Protein AF-A0A660A7U6-F1 (afdb_monomer_lite)

Structure (mmCIF, N/CA/C/O backbone):
data_AF-A0A660A7U6-F1
#
_entry.id   AF-A0A660A7U6-F1
#
loop_
_atom_site.group_PDB
_atom_site.id
_atom_site.type_symbol
_atom_site.label_atom_id
_atom_site.label_alt_id
_atom_site.label_comp_id
_atom_site.label_asym_id
_atom_site.label_entity_id
_atom_site.label_seq_id
_atom_site.pdbx_PDB_ins_code
_atom_site.Cartn_x
_atom_site.Cartn_y
_atom_site.Cartn_z
_atom_site.occupancy
_atom_site.B_iso_or_equiv
_atom_site.auth_seq_id
_atom_site.auth_comp_id
_atom_site.auth_asym_id
_atom_site.auth_atom_id
_atom_site.pdbx_PDB_model_num
ATOM 1 N N . GLY A 1 1 ? -20.716 7.125 19.330 1.00 70.19 1 GLY A N 1
ATOM 2 C CA . GLY A 1 1 ? -19.625 6.600 18.493 1.00 70.19 1 GLY A CA 1
ATOM 3 C C . GLY A 1 1 ? -18.616 7.704 18.306 1.00 70.19 1 GLY A C 1
ATOM 4 O O . GLY A 1 1 ? -19.037 8.854 18.280 1.00 70.19 1 GLY A O 1
ATOM 5 N N . ILE A 1 2 ? -17.330 7.367 18.251 1.00 87.56 2 ILE A N 1
ATOM 6 C CA . ILE A 1 2 ? -16.253 8.317 17.944 1.00 87.56 2 ILE A CA 1
ATOM 7 C C . ILE A 1 2 ? -16.438 8.864 16.517 1.00 87.56 2 ILE A C 1
ATOM 9 O O . ILE A 1 2 ? -16.884 8.118 15.642 1.00 87.56 2 ILE A O 1
ATOM 13 N N . SER A 1 3 ? -16.178 10.154 16.289 1.00 92.69 3 SER A N 1
ATOM 14 C CA . SER A 1 3 ? -16.187 10.718 14.931 1.00 92.69 3 SER A CA 1
ATOM 15 C C . SER A 1 3 ? -14.913 10.324 14.171 1.00 92.69 3 SER A C 1
ATOM 17 O O . SER A 1 3 ? -13.933 9.882 14.776 1.00 92.69 3 SER A O 1
ATOM 19 N N . ARG A 1 4 ? -14.903 10.471 12.838 1.00 92.50 4 ARG A N 1
ATOM 20 C CA . ARG A 1 4 ? -13.688 10.201 12.047 1.00 92.50 4 ARG A CA 1
ATOM 21 C C . ARG A 1 4 ? -12.584 11.191 12.401 1.00 92.50 4 ARG A C 1
ATOM 23 O O . ARG A 1 4 ? -11.422 10.813 12.482 1.00 92.50 4 ARG A O 1
ATOM 30 N N . GLU A 1 5 ? -12.964 12.441 12.627 1.00 92.94 5 GLU A N 1
ATOM 31 C CA . GLU A 1 5 ? -12.088 13.534 13.021 1.00 92.94 5 GLU A CA 1
ATOM 32 C C . GLU A 1 5 ? -11.420 13.240 14.371 1.00 92.94 5 GLU A C 1
ATOM 34 O O . GLU A 1 5 ? -10.203 13.360 14.490 1.00 92.94 5 GLU A O 1
ATOM 39 N N . ASP A 1 6 ? -12.194 12.766 15.353 1.00 91.62 6 ASP A N 1
ATOM 40 C CA . ASP A 1 6 ? -11.669 12.411 16.676 1.00 91.62 6 ASP A CA 1
ATOM 41 C C . ASP A 1 6 ? -10.722 11.200 16.618 1.00 91.62 6 ASP A C 1
ATOM 43 O O . ASP A 1 6 ? -9.721 11.169 17.332 1.00 91.62 6 ASP A O 1
ATOM 47 N N . LEU A 1 7 ? -11.010 10.208 15.763 1.00 92.56 7 LEU A N 1
ATOM 48 C CA . LEU A 1 7 ? -10.157 9.026 15.585 1.00 92.56 7 LEU A CA 1
ATOM 49 C C . LEU A 1 7 ? -8.836 9.385 14.888 1.00 92.56 7 LEU A C 1
ATOM 51 O O . LEU A 1 7 ? -7.768 8.944 15.310 1.00 92.56 7 LEU A O 1
ATOM 55 N N . CYS A 1 8 ? -8.902 10.186 13.823 1.00 91.75 8 CYS A N 1
ATOM 56 C CA . CYS A 1 8 ? -7.741 10.578 13.025 1.00 91.75 8 CYS A CA 1
ATOM 57 C C . CYS A 1 8 ? -6.829 11.597 13.726 1.00 91.75 8 CYS A C 1
ATOM 59 O O . CYS A 1 8 ? -5.647 11.679 13.388 1.00 91.75 8 CYS A O 1
ATOM 61 N N . GLY A 1 9 ? -7.344 12.360 14.695 1.00 90.69 9 GLY A N 1
ATOM 62 C CA . GLY A 1 9 ? -6.558 13.297 15.494 1.00 90.69 9 GLY A CA 1
ATOM 63 C C . GLY A 1 9 ? -5.854 14.356 14.641 1.00 90.69 9 GLY A C 1
ATOM 64 O O . GLY A 1 9 ? -6.494 15.173 13.986 1.00 90.69 9 GLY A O 1
ATOM 65 N N . ASP A 1 10 ? -4.519 14.359 14.652 1.00 88.00 10 ASP A N 1
ATOM 66 C CA . ASP A 1 10 ? -3.696 15.297 13.876 1.00 88.00 10 ASP A CA 1
ATOM 67 C C . ASP A 1 10 ? -3.487 14.883 12.406 1.00 88.00 10 ASP A C 1
ATOM 69 O O . ASP A 1 10 ? -2.809 15.591 11.650 1.00 88.00 10 ASP A O 1
ATOM 73 N N . GLU A 1 11 ? -4.077 13.758 11.990 1.00 88.88 11 GLU A N 1
ATOM 74 C CA . GLU A 1 11 ? -3.959 13.152 10.664 1.00 88.88 11 GLU A CA 1
ATOM 75 C C . GLU A 1 11 ? -2.514 12.800 10.260 1.00 88.88 11 GLU A C 1
ATOM 77 O O . GLU A 1 11 ? -2.212 12.725 9.066 1.00 88.88 11 GLU A O 1
ATOM 82 N N . ALA A 1 12 ? -1.596 12.618 11.219 1.00 85.81 12 ALA A N 1
ATOM 83 C CA . ALA A 1 12 ? -0.215 12.235 10.921 1.00 85.81 12 ALA A CA 1
ATOM 84 C C . ALA A 1 12 ? -0.097 10.764 10.489 1.00 85.81 12 ALA A C 1
ATOM 86 O O . ALA A 1 12 ? 0.672 10.455 9.580 1.00 85.81 12 ALA A O 1
ATOM 87 N N . GLU A 1 13 ? -0.861 9.865 11.116 1.00 86.38 13 GLU A N 1
ATOM 88 C CA . GLU A 1 13 ? -0.847 8.424 10.805 1.00 86.38 13 GLU A CA 1
ATOM 89 C C . GLU A 1 13 ? -1.975 7.991 9.860 1.00 86.38 13 GLU A C 1
ATOM 91 O O . GLU A 1 13 ? -1.805 7.077 9.051 1.00 86.38 13 GLU A O 1
ATOM 96 N N . LEU A 1 14 ? -3.137 8.640 9.953 1.00 90.50 14 LEU A N 1
ATOM 97 C CA . LEU A 1 14 ? -4.314 8.313 9.158 1.00 90.50 14 LEU A CA 1
ATOM 98 C C . LEU A 1 14 ? -5.145 9.572 8.911 1.00 90.50 14 LEU A C 1
ATOM 100 O O . LEU A 1 14 ? -5.658 10.163 9.857 1.00 90.50 14 LEU A O 1
ATOM 104 N N . SER A 1 15 ? -5.316 9.965 7.648 1.00 91.06 15 SER A N 1
ATOM 105 C CA . SER A 1 15 ? -6.209 11.076 7.299 1.00 91.06 15 SER A CA 1
ATOM 106 C C . SER A 1 15 ? -7.678 10.667 7.349 1.00 91.06 15 SER A C 1
ATOM 108 O O . SER A 1 15 ? -8.025 9.499 7.143 1.00 91.06 15 SER A O 1
ATOM 110 N N . VAL A 1 16 ? -8.568 11.651 7.507 1.00 92.25 16 VAL A N 1
ATOM 111 C CA . VAL A 1 16 ? -10.026 11.416 7.479 1.00 92.25 16 VAL A CA 1
ATOM 112 C C . VAL A 1 16 ? -10.465 10.799 6.142 1.00 92.25 16 VAL A C 1
ATOM 114 O O . VAL A 1 16 ? -11.361 9.955 6.092 1.00 92.25 16 VAL A O 1
ATOM 117 N N . ARG A 1 17 ? -9.800 11.172 5.039 1.00 90.81 17 ARG A N 1
ATOM 118 C CA . ARG A 1 17 ? -10.067 10.627 3.695 1.00 90.81 17 ARG A CA 1
ATOM 119 C C . ARG A 1 17 ? -9.596 9.187 3.541 1.00 90.81 17 ARG A C 1
ATOM 121 O O . ARG A 1 17 ? -10.277 8.402 2.885 1.00 90.81 17 ARG A O 1
ATOM 128 N N . GLN A 1 18 ? -8.445 8.843 4.115 1.00 90.94 18 GLN A N 1
ATOM 129 C CA . GLN A 1 18 ? -7.955 7.466 4.131 1.00 90.94 18 GLN A CA 1
ATOM 130 C C . GLN A 1 18 ? -8.905 6.587 4.946 1.00 90.94 18 GLN A C 1
ATOM 132 O O . GLN A 1 18 ? -9.336 5.552 4.448 1.00 90.94 18 GLN A O 1
ATOM 137 N N . LEU A 1 19 ? -9.312 7.037 6.140 1.00 93.44 19 LEU A N 1
ATOM 138 C CA . LEU A 1 19 ? -10.279 6.316 6.969 1.00 93.44 19 LEU A CA 1
ATOM 139 C C . LEU A 1 19 ? -11.610 6.099 6.235 1.00 93.44 19 LEU A C 1
ATOM 141 O O . LEU A 1 19 ? -12.104 4.978 6.188 1.00 93.44 19 LEU A O 1
ATOM 145 N N . ALA A 1 20 ? -12.149 7.131 5.579 1.00 93.06 20 ALA A N 1
ATOM 146 C CA . ALA A 1 20 ? -13.381 7.005 4.802 1.00 93.06 20 ALA A CA 1
ATOM 147 C C . ALA A 1 20 ? -13.273 5.963 3.672 1.00 93.06 20 ALA A C 1
ATOM 149 O O . ALA A 1 20 ? -14.212 5.204 3.445 1.00 93.06 20 ALA A O 1
ATOM 150 N N . ARG A 1 21 ? -12.135 5.898 2.967 1.00 92.50 21 ARG A N 1
ATOM 151 C CA . ARG A 1 21 ? -11.903 4.903 1.905 1.00 92.50 21 ARG A CA 1
ATOM 152 C C . ARG A 1 21 ? -11.746 3.488 2.458 1.00 92.50 21 ARG A C 1
ATOM 154 O O . ARG A 1 21 ? -12.249 2.553 1.840 1.00 92.50 21 ARG A O 1
ATOM 161 N N . ILE A 1 22 ? -11.098 3.338 3.613 1.00 92.25 22 ILE A N 1
ATOM 162 C CA . ILE A 1 22 ? -10.979 2.055 4.321 1.00 92.25 22 ILE A CA 1
ATOM 163 C C . ILE A 1 22 ? -12.366 1.548 4.730 1.00 92.25 22 ILE A C 1
ATOM 165 O O . ILE A 1 22 ? -12.713 0.410 4.434 1.00 92.25 22 ILE A O 1
ATOM 169 N N . GLU A 1 23 ? -13.194 2.404 5.333 1.00 91.31 23 GLU A N 1
ATOM 170 C CA . GLU A 1 23 ? -14.563 2.054 5.740 1.00 91.31 23 GLU A CA 1
ATOM 171 C C . GLU A 1 23 ? -15.460 1.657 4.556 1.00 91.31 23 GLU A C 1
ATOM 173 O O . GLU A 1 23 ? -16.347 0.819 4.704 1.00 91.31 23 GLU A O 1
ATOM 178 N N . LEU A 1 24 ? -15.224 2.232 3.371 1.00 93.19 24 LEU A N 1
ATOM 179 C CA . LEU A 1 24 ? -15.938 1.897 2.134 1.00 93.19 24 LEU A CA 1
ATOM 180 C C . LEU A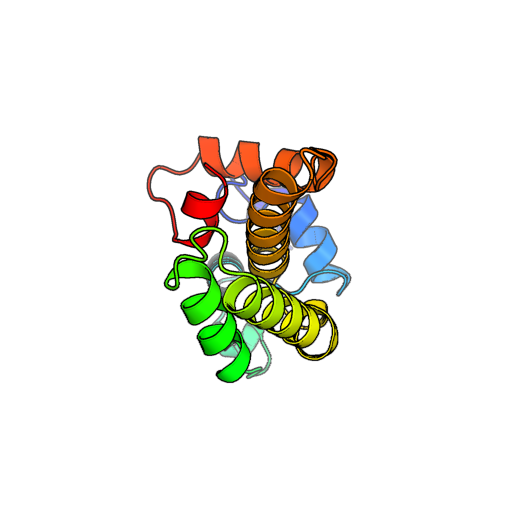 1 24 ? -15.360 0.673 1.399 1.00 93.19 24 LEU A C 1
ATOM 182 O O . LEU A 1 24 ? -15.858 0.327 0.328 1.00 93.19 24 LEU A O 1
ATOM 186 N N . GLY A 1 25 ? -14.299 0.043 1.916 1.00 88.81 25 GLY A N 1
ATOM 187 C CA . GLY A 1 25 ? -13.612 -1.073 1.254 1.00 88.81 25 GLY A CA 1
ATOM 188 C C . GLY A 1 25 ? -12.868 -0.680 -0.029 1.00 88.81 25 GLY A C 1
ATOM 189 O O . GLY A 1 25 ? -12.523 -1.537 -0.834 1.00 88.81 25 GLY A O 1
ATOM 190 N N . GLN A 1 26 ? -12.629 0.616 -0.238 1.00 88.62 26 GLN A N 1
ATOM 191 C CA . GLN A 1 26 ? -11.947 1.160 -1.417 1.00 88.62 26 GLN A CA 1
ATOM 192 C C . GLN A 1 26 ? -10.423 1.219 -1.248 1.00 88.62 26 GLN A C 1
ATOM 194 O O . GLN A 1 26 ? -9.706 1.461 -2.217 1.00 88.62 26 GLN A O 1
ATOM 199 N N . SER A 1 27 ? -9.924 1.052 -0.022 1.00 88.25 27 SER A N 1
ATOM 200 C CA . SER A 1 27 ? -8.498 1.079 0.303 1.00 88.25 27 SER A CA 1
ATOM 201 C C . SER A 1 27 ? -8.173 0.022 1.353 1.00 88.25 27 SER A C 1
ATOM 203 O O . SER A 1 27 ? -8.911 -0.146 2.326 1.00 88.25 27 SER A O 1
ATOM 205 N N . ILE A 1 28 ? -7.059 -0.682 1.153 1.00 90.69 28 ILE A N 1
ATOM 206 C CA . ILE A 1 28 ? -6.532 -1.661 2.103 1.00 90.69 28 ILE A CA 1
ATOM 207 C C . ILE A 1 28 ? -5.568 -0.915 3.042 1.00 90.69 28 ILE A C 1
ATOM 209 O O . ILE A 1 28 ? -4.596 -0.321 2.564 1.00 90.69 28 ILE A O 1
ATOM 213 N N . PRO A 1 29 ? -5.805 -0.905 4.366 1.00 91.19 29 PRO A N 1
ATOM 214 C CA . PRO A 1 29 ? -4.911 -0.238 5.303 1.00 91.19 29 PRO A CA 1
ATOM 215 C C . PRO A 1 29 ? -3.602 -1.014 5.480 1.00 91.19 29 PRO A C 1
ATOM 217 O O . PRO A 1 29 ? -3.587 -2.244 5.543 1.00 91.19 29 PRO A O 1
ATOM 220 N N . SER A 1 30 ? -2.492 -0.292 5.644 1.00 91.06 30 SER A N 1
ATOM 221 C CA . SER A 1 30 ? -1.236 -0.888 6.100 1.00 91.06 30 SER A CA 1
ATOM 222 C C . SER A 1 30 ? -1.352 -1.415 7.535 1.00 91.06 30 SER A C 1
ATOM 224 O O . SER A 1 30 ? -2.172 -0.944 8.325 1.00 91.06 30 SER A O 1
ATOM 226 N N . LEU A 1 31 ? -0.473 -2.350 7.917 1.00 90.69 31 LEU A N 1
ATOM 227 C CA . LEU A 1 31 ? -0.420 -2.869 9.290 1.00 90.69 31 LEU A CA 1
ATOM 228 C C . LEU A 1 31 ? -0.283 -1.744 10.333 1.00 90.69 31 LEU A C 1
ATOM 230 O O . LEU A 1 31 ? -0.920 -1.799 11.380 1.00 90.69 31 LEU A O 1
ATOM 234 N N . ALA A 1 32 ? 0.501 -0.703 10.032 1.00 89.75 32 ALA A N 1
ATOM 235 C CA . ALA A 1 32 ? 0.654 0.459 10.907 1.00 89.75 32 ALA A CA 1
ATOM 236 C C . ALA A 1 32 ? -0.682 1.190 11.128 1.00 89.75 32 ALA A C 1
ATOM 238 O O . ALA A 1 32 ? -1.047 1.465 12.272 1.00 89.75 32 ALA A O 1
ATOM 239 N N . LYS A 1 33 ? -1.452 1.425 10.057 1.00 92.12 33 LYS A N 1
ATOM 240 C CA . LYS A 1 33 ? -2.789 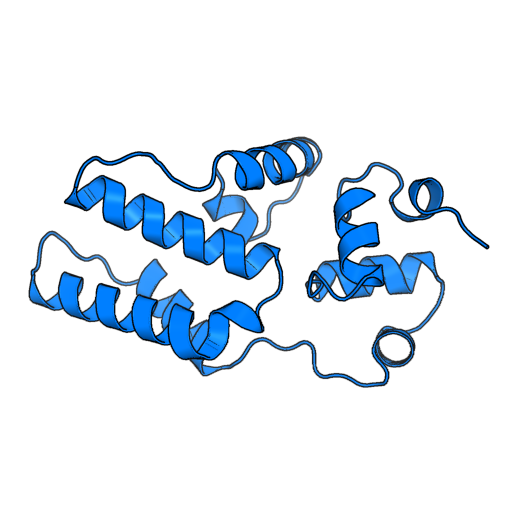2.030 10.143 1.00 92.12 33 LYS A CA 1
ATOM 241 C C . LYS A 1 33 ? -3.784 1.143 10.881 1.00 92.12 33 LYS A C 1
ATOM 243 O O . LYS A 1 33 ? -4.558 1.653 11.681 1.00 92.12 33 LYS A O 1
ATOM 248 N N . VAL A 1 34 ? -3.745 -0.174 10.675 1.00 93.56 34 VAL A N 1
ATOM 249 C CA . VAL A 1 34 ? -4.604 -1.100 11.432 1.00 93.56 34 VAL A CA 1
ATOM 250 C C . VAL A 1 34 ? -4.290 -1.033 12.925 1.00 93.56 34 VAL A C 1
ATOM 252 O O . VAL A 1 34 ? -5.208 -0.934 13.734 1.00 93.56 34 VAL A O 1
ATOM 255 N N . ILE A 1 35 ? -3.008 -1.037 13.305 1.00 92.25 35 ILE A N 1
ATOM 256 C CA . ILE A 1 35 ? -2.589 -0.891 14.707 1.00 92.25 35 ILE A CA 1
ATOM 257 C C . ILE A 1 35 ? -3.070 0.449 15.280 1.00 92.25 35 ILE A C 1
ATOM 259 O O . ILE A 1 35 ? -3.559 0.488 16.409 1.00 92.25 35 ILE A O 1
ATOM 263 N N . PHE A 1 36 ? -2.963 1.533 14.507 1.00 93.31 36 PHE A N 1
ATOM 264 C CA . PHE A 1 36 ? -3.444 2.856 14.903 1.00 93.31 36 PHE A CA 1
ATOM 265 C C . PHE A 1 36 ? -4.959 2.864 15.162 1.00 93.31 36 PHE A C 1
ATOM 267 O O . PHE A 1 36 ? -5.388 3.274 16.240 1.00 93.31 36 PHE A O 1
ATOM 274 N N . ILE A 1 37 ? -5.758 2.340 14.225 1.00 93.94 37 ILE A N 1
ATOM 275 C CA . ILE A 1 37 ? -7.221 2.250 14.354 1.00 93.94 37 ILE A CA 1
ATOM 276 C C . ILE A 1 37 ? -7.604 1.362 15.545 1.00 93.94 37 ILE A C 1
ATOM 278 O O . ILE A 1 37 ? -8.435 1.754 16.360 1.00 93.94 37 ILE A O 1
ATOM 282 N N . ALA A 1 38 ? -6.973 0.193 15.693 1.00 93.38 38 ALA A N 1
ATOM 283 C CA . ALA A 1 38 ? -7.248 -0.730 16.794 1.00 93.38 38 ALA A CA 1
ATOM 284 C C . ALA A 1 38 ? -6.980 -0.079 18.158 1.00 93.38 38 ALA A C 1
ATOM 286 O O . ALA A 1 38 ? -7.796 -0.189 19.071 1.00 93.38 38 ALA A O 1
ATOM 287 N N . LYS A 1 39 ? -5.873 0.665 18.274 1.00 93.00 39 LYS A N 1
ATOM 288 C CA . LYS A 1 39 ? -5.531 1.424 19.480 1.00 93.00 39 LYS A CA 1
ATOM 289 C C . LYS A 1 39 ? -6.552 2.524 19.774 1.00 93.00 39 LYS A C 1
ATOM 291 O O . LYS A 1 39 ? -6.933 2.676 20.929 1.00 93.00 39 LYS A O 1
ATOM 296 N N . ALA A 1 40 ? -6.993 3.269 18.759 1.00 92.12 40 ALA A N 1
ATOM 297 C CA . ALA A 1 40 ? -7.984 4.335 18.920 1.00 92.12 40 ALA A CA 1
ATOM 298 C C . ALA A 1 40 ? -9.372 3.803 19.322 1.00 92.12 40 ALA A C 1
ATOM 300 O O . ALA A 1 40 ? -10.113 4.482 20.026 1.00 92.12 40 ALA A O 1
ATOM 301 N N . LEU A 1 41 ? -9.710 2.584 18.898 1.00 92.31 41 LEU A N 1
ATOM 302 C CA . LEU A 1 41 ? -10.957 1.900 19.243 1.00 92.31 41 LEU A CA 1
ATOM 303 C C . LEU A 1 41 ? -10.859 1.037 20.514 1.00 92.31 41 LEU A C 1
ATOM 305 O O . LEU A 1 41 ? -11.848 0.410 20.883 1.00 92.31 41 LEU A O 1
ATOM 309 N N . GLU A 1 42 ? -9.692 0.982 21.163 1.00 93.00 42 GLU A N 1
ATOM 310 C CA . GLU A 1 42 ? -9.417 0.139 22.338 1.00 93.00 42 GLU A CA 1
ATOM 311 C C . GLU A 1 42 ? -9.702 -1.362 22.112 1.00 93.00 42 GLU A C 1
ATOM 313 O O . GLU A 1 42 ? -10.110 -2.091 23.017 1.00 93.00 42 GLU A O 1
ATOM 318 N N . VAL A 1 43 ? -9.451 -1.851 20.894 1.00 93.88 43 VAL A N 1
ATOM 319 C CA . VAL A 1 43 ? -9.615 -3.264 20.515 1.00 93.88 43 VAL A CA 1
ATOM 320 C C . VAL A 1 43 ? -8.288 -3.891 20.099 1.00 93.88 43 VAL A C 1
ATOM 322 O O . VAL A 1 43 ? -7.304 -3.212 19.805 1.00 93.88 43 VAL A O 1
ATOM 325 N N . SER A 1 44 ? -8.239 -5.223 20.054 1.00 92.88 44 SER A N 1
ATOM 326 C CA . SER A 1 44 ? -7.077 -5.922 19.507 1.00 92.88 44 SER A CA 1
ATOM 327 C C . SER A 1 44 ? -7.070 -5.864 17.976 1.00 92.88 44 SER A C 1
ATOM 329 O O . SER A 1 44 ? -8.120 -5.825 17.335 1.00 92.88 44 SER A O 1
ATOM 331 N N . VAL A 1 45 ? -5.877 -5.926 17.376 1.00 91.19 45 VAL A N 1
ATOM 332 C CA . VAL A 1 45 ? -5.726 -6.016 15.912 1.00 91.19 45 VAL A CA 1
ATOM 333 C C . VAL A 1 45 ? -6.496 -7.216 15.360 1.00 91.19 45 VAL A C 1
ATOM 335 O O . VAL A 1 45 ? -7.221 -7.065 14.389 1.00 91.19 45 VAL A O 1
ATOM 338 N N . GLY A 1 46 ? -6.403 -8.379 16.014 1.00 89.75 46 GLY A N 1
ATOM 339 C CA . GLY A 1 46 ? -7.107 -9.586 15.575 1.00 89.75 46 GLY A CA 1
ATOM 340 C C . GLY A 1 46 ? -8.631 -9.461 15.627 1.00 89.75 46 GLY A C 1
ATOM 341 O O . GLY A 1 46 ? -9.301 -10.016 14.765 1.00 89.75 46 GLY A O 1
ATOM 342 N N . TYR A 1 47 ? -9.175 -8.709 16.593 1.00 91.50 47 TYR A N 1
ATOM 343 C CA . TYR A 1 47 ? -10.607 -8.405 16.641 1.00 91.50 47 TYR A CA 1
ATOM 344 C C . TYR A 1 47 ? -11.020 -7.474 15.496 1.00 91.50 47 TYR A C 1
ATOM 346 O O . TYR A 1 47 ? -12.032 -7.710 14.849 1.00 91.50 47 TYR A O 1
ATOM 354 N N . LEU A 1 48 ? -10.221 -6.438 15.217 1.00 89.75 48 LEU A N 1
ATOM 355 C CA . LEU A 1 48 ? -10.498 -5.486 14.140 1.00 89.75 48 LEU A CA 1
ATOM 356 C C . LEU A 1 48 ? -10.424 -6.134 12.748 1.00 89.75 48 LEU A C 1
ATOM 358 O O . LEU A 1 48 ? -11.171 -5.751 11.854 1.00 89.75 48 LEU A O 1
ATOM 362 N N . THR A 1 49 ? -9.514 -7.090 12.559 1.00 87.81 49 THR A N 1
ATOM 363 C CA . THR A 1 49 ? -9.263 -7.727 11.259 1.00 87.81 49 THR A CA 1
ATOM 364 C C . THR A 1 49 ? -9.997 -9.047 11.067 1.00 87.81 49 THR A C 1
ATOM 366 O O . THR A 1 49 ? -9.810 -9.675 10.029 1.00 87.81 49 THR A O 1
ATOM 369 N N . ASP A 1 50 ? -10.766 -9.501 12.059 1.00 87.81 50 ASP A N 1
ATOM 370 C CA . ASP A 1 50 ? -11.361 -10.845 12.093 1.00 87.81 50 ASP A CA 1
ATOM 371 C C . ASP A 1 50 ? -10.327 -11.957 11.806 1.00 87.81 50 ASP A C 1
ATOM 373 O O . ASP A 1 50 ? -10.551 -12.910 11.063 1.00 87.81 50 ASP A O 1
ATOM 377 N N . GLY A 1 51 ? -9.110 -11.786 12.338 1.00 80.44 51 GLY A N 1
ATOM 378 C CA . GLY A 1 51 ? -7.997 -12.713 12.119 1.00 80.44 51 GLY A CA 1
ATOM 379 C C . GLY A 1 51 ? -7.377 -12.686 10.715 1.00 80.44 51 GLY A C 1
ATOM 380 O O . GLY A 1 51 ? -6.548 -13.548 10.415 1.00 80.44 51 GLY A O 1
ATOM 381 N N . ALA A 1 52 ? -7.720 -11.716 9.859 1.00 82.44 52 ALA A N 1
ATOM 382 C CA . ALA A 1 52 ? -7.118 -11.593 8.534 1.00 82.44 52 ALA A CA 1
ATOM 383 C C . ALA A 1 52 ? -5.591 -11.422 8.612 1.00 82.44 52 ALA A C 1
ATOM 385 O O . ALA A 1 52 ? -5.061 -10.684 9.451 1.00 82.44 52 ALA A O 1
ATOM 386 N N . ASN A 1 53 ? -4.881 -12.095 7.704 1.00 81.00 53 ASN A N 1
ATOM 387 C CA . ASN A 1 53 ? -3.436 -11.964 7.577 1.00 81.00 53 ASN A CA 1
ATOM 388 C C . ASN A 1 53 ? -3.098 -10.678 6.809 1.00 81.00 53 ASN A C 1
ATOM 390 O O . ASN A 1 53 ? -3.385 -10.571 5.621 1.00 81.00 53 ASN A O 1
ATOM 394 N N . LEU A 1 54 ? -2.478 -9.720 7.497 1.00 84.00 54 LEU A N 1
ATOM 395 C CA . LEU A 1 54 ? -2.075 -8.429 6.930 1.00 84.00 54 LEU A CA 1
ATOM 396 C C . LEU A 1 54 ? -0.654 -8.435 6.346 1.00 84.00 54 LEU A C 1
ATOM 398 O O . LEU A 1 54 ? -0.139 -7.385 5.956 1.00 84.00 54 LEU A O 1
ATOM 402 N N . GLU A 1 55 ? 0.028 -9.582 6.339 1.00 87.88 55 GLU A N 1
ATOM 403 C CA . GLU A 1 55 ? 1.364 -9.663 5.768 1.00 87.88 55 GLU A CA 1
ATOM 404 C C . GLU A 1 55 ? 1.344 -9.536 4.246 1.00 87.88 55 GLU A C 1
ATOM 406 O O . GLU A 1 55 ? 0.600 -10.212 3.538 1.00 87.88 55 GLU A O 1
ATOM 411 N N . LEU A 1 56 ? 2.271 -8.727 3.735 1.00 91.25 56 LEU A N 1
ATOM 412 C CA . LEU A 1 56 ? 2.502 -8.614 2.301 1.00 91.25 56 LEU A CA 1
ATOM 413 C C . LEU A 1 56 ? 3.003 -9.946 1.712 1.00 91.25 56 LEU A C 1
ATOM 415 O O . LEU A 1 56 ? 3.849 -10.605 2.346 1.00 91.25 56 LEU A O 1
ATOM 419 N N . PRO A 1 57 ? 2.590 -10.298 0.476 1.00 93.69 57 PRO A N 1
ATOM 420 C CA . PRO A 1 57 ? 3.061 -11.496 -0.209 1.00 93.69 57 PRO A CA 1
ATOM 421 C C . PRO A 1 57 ? 4.592 -11.577 -0.237 1.00 93.69 57 PRO A C 1
ATOM 423 O O . PRO A 1 57 ? 5.286 -10.588 -0.488 1.00 93.69 57 PRO A O 1
ATOM 426 N N . LYS A 1 58 ? 5.147 -12.768 0.020 1.00 94.69 58 LYS A N 1
ATOM 427 C CA . LYS A 1 58 ? 6.610 -12.970 0.050 1.00 94.69 58 LYS A CA 1
ATOM 428 C C . LYS A 1 58 ? 7.261 -12.586 -1.279 1.00 94.69 58 LYS A C 1
ATOM 430 O O . LYS A 1 58 ? 8.228 -11.830 -1.275 1.00 94.69 58 LYS A O 1
ATOM 435 N N . ARG A 1 59 ? 6.670 -13.023 -2.393 1.00 95.69 59 ARG A N 1
ATOM 436 C CA . ARG A 1 59 ? 7.162 -12.732 -3.742 1.00 95.69 59 ARG A C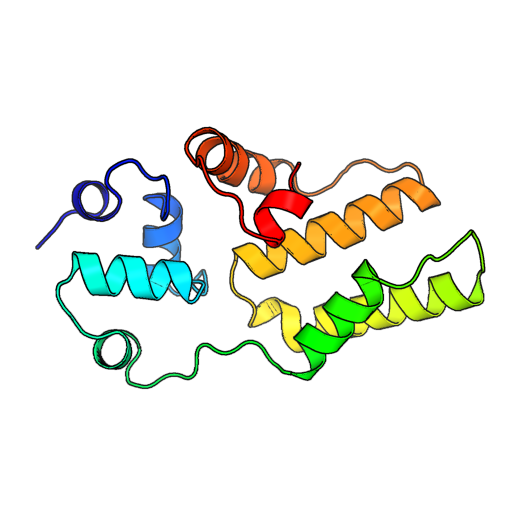A 1
ATOM 437 C C . ARG A 1 59 ? 7.150 -11.236 -4.061 1.00 95.69 59 ARG A C 1
ATOM 439 O O . ARG A 1 59 ? 8.144 -10.724 -4.559 1.00 95.69 59 ARG A O 1
ATOM 446 N N . TYR A 1 60 ? 6.098 -10.516 -3.675 1.00 96.12 60 TYR A N 1
ATOM 447 C CA . TYR A 1 60 ? 6.065 -9.056 -3.789 1.00 96.12 60 TYR A CA 1
ATOM 448 C C . TYR A 1 60 ? 7.240 -8.392 -3.048 1.00 96.12 60 TYR A C 1
ATOM 450 O O . TYR A 1 60 ? 7.947 -7.560 -3.615 1.00 96.12 60 TYR A O 1
ATOM 458 N N . LYS A 1 61 ? 7.502 -8.799 -1.796 1.00 94.50 61 LYS A N 1
ATOM 459 C CA . LYS A 1 61 ? 8.629 -8.266 -1.006 1.00 94.50 61 LYS A CA 1
ATOM 460 C C . LYS A 1 61 ? 9.979 -8.533 -1.677 1.00 94.50 61 LYS A C 1
ATOM 462 O O . LYS A 1 61 ? 10.843 -7.659 -1.667 1.00 94.50 61 LYS A O 1
ATOM 467 N N . GLU A 1 62 ? 10.154 -9.714 -2.267 1.00 95.62 62 GLU A N 1
ATOM 468 C CA . GLU A 1 62 ? 11.354 -10.068 -3.033 1.00 95.62 62 GLU A CA 1
ATOM 469 C C . GLU A 1 62 ? 11.518 -9.190 -4.279 1.00 95.62 62 GLU A C 1
ATOM 471 O O . GLU A 1 62 ? 12.592 -8.627 -4.481 1.00 95.62 62 GLU A O 1
ATOM 476 N N . LEU A 1 63 ? 10.460 -9.022 -5.080 1.00 95.88 63 LEU A N 1
ATOM 477 C CA . LEU A 1 63 ? 10.476 -8.171 -6.275 1.00 95.88 63 LEU A CA 1
ATOM 478 C C . LEU A 1 63 ? 10.839 -6.729 -5.916 1.00 95.88 63 LEU A C 1
ATOM 480 O O . LEU A 1 63 ? 11.794 -6.177 -6.463 1.00 95.88 63 LEU A O 1
ATOM 484 N N . LYS A 1 64 ? 10.156 -6.151 -4.921 1.00 94.06 64 LYS A N 1
ATOM 485 C CA . LYS A 1 64 ? 10.444 -4.801 -4.423 1.00 94.06 64 LYS A CA 1
ATOM 486 C C . LYS A 1 64 ? 11.894 -4.667 -3.949 1.00 94.06 64 LYS A C 1
ATOM 488 O O . LYS A 1 64 ? 12.558 -3.683 -4.266 1.00 94.06 64 LYS A O 1
ATOM 493 N N . TYR A 1 65 ? 12.413 -5.659 -3.223 1.00 93.00 65 TYR A N 1
ATOM 494 C CA . TYR A 1 65 ? 13.811 -5.668 -2.788 1.00 93.00 65 TYR A CA 1
ATOM 495 C C . TYR A 1 65 ? 14.785 -5.667 -3.975 1.00 93.00 65 TYR A C 1
ATOM 497 O O . TYR A 1 65 ? 15.735 -4.884 -3.981 1.00 93.00 65 TYR A O 1
ATOM 505 N N . LEU A 1 66 ? 14.552 -6.513 -4.984 1.00 92.25 66 LEU A N 1
ATOM 506 C CA . LEU A 1 66 ? 15.396 -6.608 -6.179 1.00 92.25 66 LEU A CA 1
ATOM 507 C C . LEU A 1 66 ? 15.393 -5.309 -6.991 1.00 92.25 66 LEU A C 1
ATOM 509 O O . LEU A 1 66 ? 16.464 -4.850 -7.401 1.00 92.25 66 LEU A O 1
ATOM 513 N N . ILE A 1 67 ? 14.221 -4.694 -7.174 1.00 91.19 67 ILE A N 1
ATOM 514 C CA . ILE A 1 67 ? 14.075 -3.414 -7.878 1.00 91.19 67 ILE A CA 1
ATOM 515 C C . ILE A 1 67 ? 14.887 -2.322 -7.170 1.00 91.19 67 ILE A C 1
ATOM 517 O O . ILE A 1 67 ? 15.644 -1.601 -7.819 1.00 91.19 67 ILE A O 1
ATOM 521 N N . LEU A 1 68 ? 14.785 -2.228 -5.840 1.00 88.19 68 LEU A N 1
ATOM 522 C CA . LEU A 1 68 ? 15.480 -1.200 -5.056 1.00 88.19 68 LEU A CA 1
ATOM 523 C C . LEU A 1 68 ? 16.997 -1.415 -4.965 1.00 88.19 68 LEU A C 1
ATOM 525 O O . LEU A 1 68 ? 17.749 -0.453 -4.820 1.00 88.19 68 LEU A O 1
ATOM 529 N N . ARG A 1 69 ? 17.462 -2.669 -4.998 1.00 87.62 69 ARG A N 1
ATOM 530 C CA . ARG A 1 69 ? 18.877 -3.007 -4.777 1.00 87.62 69 ARG A CA 1
ATOM 531 C C . ARG A 1 69 ? 19.703 -3.122 -6.041 1.00 87.62 69 ARG A C 1
ATOM 533 O O . ARG A 1 69 ? 20.911 -2.902 -5.958 1.00 87.62 69 ARG A O 1
ATOM 540 N N . THR A 1 70 ? 19.121 -3.527 -7.169 1.00 82.94 70 THR A N 1
ATOM 541 C CA . THR A 1 70 ? 19.941 -3.827 -8.349 1.00 82.94 70 THR A CA 1
ATOM 542 C C . THR A 1 70 ? 20.097 -2.584 -9.229 1.00 82.94 70 THR A C 1
ATOM 544 O O . THR A 1 70 ? 19.113 -2.069 -9.754 1.00 82.94 70 THR A O 1
ATOM 547 N N . PRO A 1 71 ? 21.319 -2.072 -9.437 1.00 76.69 71 PRO A N 1
ATOM 548 C CA . PRO A 1 71 ? 21.531 -0.947 -10.335 1.00 76.69 71 PRO A CA 1
ATOM 549 C C . PRO A 1 71 ? 21.413 -1.405 -11.795 1.00 76.69 71 PRO A C 1
ATOM 551 O O . PRO A 1 71 ? 21.928 -2.463 -12.168 1.00 76.69 71 PRO A O 1
ATOM 554 N N . THR A 1 72 ? 20.743 -0.613 -12.634 1.00 72.56 72 THR A N 1
ATOM 555 C CA . THR A 1 72 ? 20.551 -0.935 -14.060 1.00 72.56 72 THR A CA 1
ATOM 556 C C . THR A 1 72 ? 21.681 -0.474 -14.965 1.00 72.56 72 THR A C 1
ATOM 558 O O . THR A 1 72 ? 21.841 -1.088 -16.006 1.00 72.56 72 THR A O 1
ATOM 561 N N . TYR A 1 73 ? 22.456 0.556 -14.598 1.00 67.31 73 TYR A N 1
ATOM 562 C CA . TYR A 1 73 ? 23.587 1.112 -15.374 1.00 67.31 73 TYR A CA 1
ATOM 563 C C . TYR A 1 73 ? 23.444 1.034 -16.914 1.00 67.31 73 TYR A C 1
ATOM 565 O O . TYR A 1 73 ? 24.384 0.620 -17.583 1.00 67.31 73 TYR A O 1
ATOM 573 N N . MET A 1 74 ? 22.285 1.412 -17.470 1.00 64.12 74 MET A N 1
ATOM 574 C CA . MET A 1 74 ? 22.008 1.369 -18.920 1.00 64.12 74 MET A CA 1
ATOM 575 C C . MET A 1 74 ? 22.341 0.019 -19.597 1.00 64.12 74 MET A C 1
ATOM 577 O O . MET A 1 74 ? 22.787 -0.022 -20.738 1.00 64.12 74 MET A O 1
ATOM 581 N N . ASP A 1 75 ? 22.172 -1.092 -18.878 1.00 79.75 75 ASP A N 1
ATOM 582 C CA . ASP A 1 75 ? 22.270 -2.450 -19.415 1.00 79.75 75 ASP A CA 1
ATOM 583 C C . ASP A 1 75 ? 20.869 -2.915 -19.825 1.00 79.75 75 ASP A C 1
ATOM 585 O O . ASP A 1 75 ? 20.033 -3.202 -18.962 1.00 79.75 75 ASP A O 1
ATOM 589 N N . ASP A 1 76 ? 20.623 -2.998 -21.134 1.00 78.19 76 ASP A N 1
ATOM 590 C CA . ASP A 1 76 ? 19.324 -3.347 -21.726 1.00 78.19 76 ASP A CA 1
ATOM 591 C C . ASP A 1 76 ? 18.723 -4.631 -21.144 1.00 78.19 76 ASP A C 1
ATOM 593 O O . ASP A 1 76 ? 17.514 -4.723 -20.931 1.00 78.19 76 ASP A O 1
ATOM 597 N N . ARG A 1 77 ? 19.557 -5.621 -20.796 1.00 81.81 77 ARG A N 1
ATOM 598 C CA . ARG A 1 77 ? 19.067 -6.867 -20.187 1.00 81.81 77 ARG A CA 1
ATOM 599 C C . ARG A 1 77 ? 18.542 -6.629 -18.779 1.00 81.81 77 ARG A C 1
ATOM 601 O O . ARG A 1 77 ? 17.538 -7.214 -18.386 1.00 81.81 77 ARG A O 1
ATOM 608 N N . LYS A 1 78 ? 19.207 -5.774 -18.001 1.00 83.00 78 LYS A N 1
ATOM 609 C CA . LYS A 1 78 ? 18.757 -5.419 -16.647 1.00 83.00 78 LYS A CA 1
ATOM 610 C C . LYS A 1 78 ? 17.530 -4.515 -16.675 1.00 83.00 78 LYS A C 1
ATOM 612 O O . LYS A 1 78 ? 16.743 -4.578 -15.735 1.00 83.00 78 LYS A O 1
ATOM 617 N N . LEU A 1 79 ? 17.374 -3.699 -17.720 1.00 83.12 79 LEU A N 1
ATOM 618 C CA . LEU A 1 79 ? 16.172 -2.893 -17.938 1.00 83.12 79 LEU A CA 1
ATOM 619 C C . LEU A 1 79 ? 14.964 -3.801 -18.204 1.00 83.12 79 LEU A C 1
ATOM 621 O O . LEU A 1 79 ? 13.989 -3.712 -17.468 1.00 83.12 79 LEU A O 1
ATOM 625 N N . GLN A 1 80 ? 15.085 -4.771 -19.116 1.00 86.12 80 GLN A N 1
ATOM 626 C CA . GLN A 1 80 ? 14.026 -5.758 -19.387 1.00 86.12 80 GLN A CA 1
ATOM 627 C C . GLN A 1 80 ? 13.662 -6.603 -18.158 1.00 86.12 80 GLN A C 1
ATOM 629 O O . GLN A 1 80 ? 12.490 -6.855 -17.880 1.00 86.12 80 GLN A O 1
ATOM 634 N N . VAL A 1 81 ? 14.661 -7.025 -17.373 1.00 90.00 81 VAL A N 1
ATOM 635 C CA . VAL A 1 81 ? 14.396 -7.727 -16.106 1.00 90.00 81 VAL A CA 1
ATOM 636 C C . VAL A 1 81 ? 13.616 -6.832 -15.145 1.00 90.00 81 VAL A C 1
ATOM 638 O O . VAL A 1 81 ? 12.763 -7.328 -14.420 1.00 90.00 81 VAL A O 1
ATOM 641 N N . ARG A 1 82 ? 13.860 -5.520 -15.136 1.00 89.06 82 ARG A N 1
ATOM 642 C CA . ARG A 1 82 ? 13.107 -4.610 -14.272 1.00 89.06 82 ARG A CA 1
ATOM 643 C C . ARG A 1 82 ? 11.679 -4.394 -14.739 1.00 89.06 82 ARG A C 1
ATOM 645 O O . ARG A 1 82 ? 10.788 -4.380 -13.901 1.00 89.06 82 ARG A O 1
ATOM 652 N N . GLU A 1 83 ? 11.471 -4.242 -16.040 1.00 89.00 83 GLU A N 1
ATOM 653 C CA . GLU A 1 83 ? 10.129 -4.122 -16.619 1.00 89.00 83 GLU A CA 1
ATOM 654 C C . GLU A 1 83 ? 9.299 -5.361 -16.284 1.00 89.00 83 GLU A C 1
ATOM 656 O O . GLU A 1 83 ? 8.267 -5.233 -15.639 1.00 89.00 83 GLU A O 1
ATOM 661 N N . SER A 1 84 ? 9.834 -6.563 -16.522 1.00 92.56 84 SER A N 1
ATOM 662 C CA . SER A 1 84 ? 9.133 -7.802 -16.144 1.00 92.56 84 SER A CA 1
ATOM 663 C C . SER A 1 84 ? 8.861 -7.931 -14.637 1.00 92.56 84 SER A C 1
ATOM 665 O O . SER A 1 84 ? 7.860 -8.522 -14.240 1.00 92.56 84 SER A O 1
ATOM 667 N N . GLN A 1 85 ? 9.722 -7.374 -13.774 1.00 94.25 85 GLN A N 1
ATOM 668 C CA . GLN A 1 85 ? 9.458 -7.315 -12.332 1.00 94.25 85 GLN A CA 1
ATOM 669 C C . GLN A 1 85 ? 8.291 -6.382 -11.999 1.00 94.25 85 GLN A C 1
ATOM 671 O O . GLN A 1 85 ? 7.505 -6.712 -11.112 1.00 94.25 85 GLN A O 1
ATOM 676 N N . PHE A 1 86 ? 8.178 -5.231 -12.668 1.00 92.62 86 PHE A N 1
ATOM 677 C CA . PHE A 1 86 ? 7.032 -4.340 -12.503 1.00 92.62 86 PHE A CA 1
ATOM 678 C C . PHE A 1 86 ? 5.754 -4.970 -13.045 1.00 92.62 86 PHE A C 1
ATOM 680 O O . PHE A 1 86 ? 4.760 -4.968 -12.325 1.00 92.62 86 PHE A O 1
ATOM 687 N N . ASP A 1 87 ? 5.7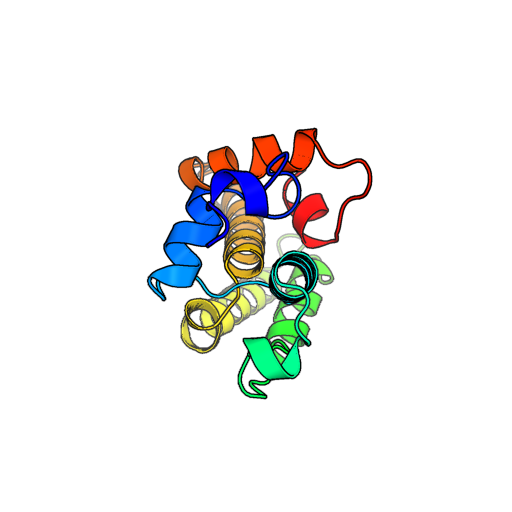95 -5.578 -14.230 1.00 93.69 87 ASP A N 1
ATOM 688 C CA . ASP A 1 87 ? 4.651 -6.288 -14.810 1.00 93.69 87 ASP A CA 1
ATOM 689 C C . ASP A 1 87 ? 4.132 -7.359 -13.841 1.00 93.69 87 ASP A C 1
ATOM 691 O O . ASP A 1 87 ? 2.946 -7.390 -13.517 1.00 93.69 87 ASP A O 1
ATOM 695 N N . GLU A 1 88 ? 5.031 -8.163 -13.256 1.00 96.44 88 GLU A N 1
ATOM 696 C CA . GLU A 1 88 ? 4.650 -9.169 -12.258 1.00 96.44 88 GLU A CA 1
ATOM 697 C C . GLU A 1 88 ? 3.969 -8.531 -11.030 1.00 96.44 88 GLU A C 1
ATOM 699 O O . GLU A 1 88 ? 3.016 -9.104 -10.494 1.00 96.44 88 GLU A O 1
ATOM 704 N N . ILE A 1 89 ? 4.428 -7.351 -10.586 1.00 95.75 89 ILE A N 1
ATOM 705 C CA . ILE A 1 89 ? 3.806 -6.596 -9.488 1.00 95.75 89 ILE A CA 1
ATOM 706 C C . ILE A 1 89 ? 2.409 -6.108 -9.873 1.00 95.75 89 ILE A C 1
ATOM 708 O O . ILE A 1 89 ? 1.469 -6.351 -9.110 1.00 95.75 89 ILE A O 1
ATOM 712 N N . PHE A 1 90 ? 2.268 -5.442 -11.019 1.00 93.31 90 PHE A N 1
ATOM 713 C CA . PHE A 1 90 ? 1.008 -4.847 -11.462 1.00 93.31 90 PHE A CA 1
ATOM 714 C C . PHE A 1 90 ? -0.064 -5.890 -11.750 1.00 93.31 90 PHE A C 1
ATOM 716 O O . PHE A 1 90 ? -1.204 -5.715 -11.329 1.00 93.31 90 PHE A O 1
ATOM 723 N N . GLU A 1 91 ? 0.304 -7.000 -12.384 1.00 95.38 91 GLU A N 1
ATOM 724 C CA . GLU A 1 91 ? -0.648 -8.043 -12.757 1.00 95.38 91 GLU A CA 1
ATOM 725 C C . GLU A 1 91 ? -1.093 -8.899 -11.566 1.00 95.38 91 GLU A C 1
ATOM 727 O O . GLU A 1 91 ? -2.267 -9.252 -11.463 1.00 95.38 91 GLU A O 1
ATOM 732 N N . ASN A 1 92 ? -0.171 -9.252 -10.660 1.00 96.06 92 ASN A N 1
ATOM 733 C CA . ASN A 1 92 ? -0.440 -10.299 -9.667 1.00 96.06 92 ASN A CA 1
ATOM 734 C C . ASN A 1 92 ? -0.638 -9.787 -8.239 1.00 96.06 92 ASN A C 1
ATOM 736 O O . ASN A 1 92 ? -1.226 -10.497 -7.421 1.00 96.06 92 ASN A O 1
ATOM 740 N N . TYR A 1 93 ? -0.125 -8.600 -7.903 1.00 95.06 93 TYR A N 1
ATOM 741 C CA . TYR A 1 93 ? -0.059 -8.151 -6.508 1.00 95.06 93 TYR A CA 1
ATOM 742 C C . TYR A 1 93 ? -0.698 -6.782 -6.270 1.00 95.06 93 TYR A C 1
ATOM 744 O O . TYR A 1 93 ? -1.294 -6.587 -5.212 1.00 95.06 93 TYR A O 1
ATOM 752 N N . TYR A 1 94 ? -0.605 -5.852 -7.222 1.00 92.06 94 TYR A N 1
ATOM 753 C CA . TYR A 1 94 ? -0.893 -4.431 -7.014 1.00 92.06 94 TYR A CA 1
ATOM 754 C C . TYR A 1 94 ? -2.282 -4.144 -6.439 1.00 92.06 94 TYR A C 1
ATOM 756 O O . TYR A 1 94 ? -2.406 -3.366 -5.494 1.00 92.06 94 TYR A O 1
ATOM 764 N N . ASP A 1 95 ? -3.327 -4.816 -6.920 1.00 90.81 95 ASP A N 1
ATOM 765 C CA . ASP A 1 95 ? -4.693 -4.587 -6.438 1.00 90.81 95 ASP A CA 1
ATOM 766 C C . ASP A 1 95 ? -4.891 -4.938 -4.960 1.00 90.81 95 ASP A C 1
ATOM 768 O O . ASP A 1 95 ? -5.688 -4.291 -4.277 1.00 90.81 95 ASP A O 1
ATOM 772 N N . GLN A 1 96 ? -4.104 -5.884 -4.448 1.00 90.88 96 GLN A N 1
ATOM 773 C CA . GLN A 1 96 ? -4.185 -6.405 -3.082 1.00 90.88 96 GLN A CA 1
ATOM 774 C C . GLN A 1 96 ? -3.220 -5.704 -2.116 1.00 90.88 96 GLN A C 1
ATOM 776 O O . GLN A 1 96 ? -3.179 -6.031 -0.929 1.00 90.88 96 GLN A O 1
ATOM 781 N N . LEU A 1 97 ? -2.421 -4.753 -2.605 1.00 92.38 97 LEU A N 1
ATOM 782 C CA . LEU A 1 97 ? -1.485 -4.017 -1.767 1.00 92.38 97 LEU A CA 1
ATOM 783 C C . LEU A 1 97 ? -2.192 -2.942 -0.932 1.00 92.38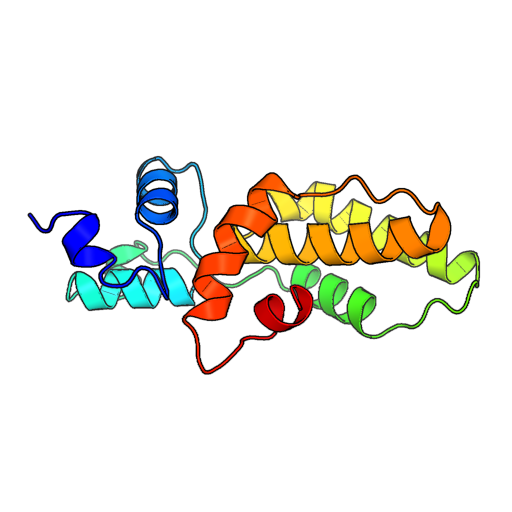 97 LEU A C 1
ATOM 785 O O . LEU A 1 97 ? -3.155 -2.321 -1.395 1.00 92.38 97 LEU A O 1
ATOM 789 N N . PRO A 1 98 ? -1.667 -2.642 0.268 1.00 91.56 98 PRO A N 1
ATOM 790 C CA . PRO A 1 98 ? -2.014 -1.428 0.981 1.00 91.56 98 PRO A CA 1
ATOM 791 C C . PRO A 1 98 ? -1.741 -0.181 0.147 1.00 91.56 98 PRO A C 1
ATOM 793 O O . PRO A 1 98 ? -0.823 -0.155 -0.676 1.00 91.56 98 PRO A O 1
ATOM 796 N N . GLU A 1 99 ? -2.501 0.878 0.397 1.00 85.75 99 GLU A N 1
ATOM 797 C CA . GLU A 1 99 ? -2.401 2.128 -0.360 1.00 85.75 99 GLU A CA 1
ATOM 798 C C . GLU A 1 99 ? -0.975 2.697 -0.395 1.00 85.75 99 GLU A C 1
ATOM 800 O O . GLU A 1 99 ? -0.487 3.104 -1.445 1.00 85.75 99 GLU A O 1
ATOM 805 N N . GLU A 1 100 ? -0.264 2.660 0.730 1.00 84.56 100 GLU A N 1
ATOM 806 C CA . GLU A 1 100 ? 1.112 3.153 0.828 1.00 84.56 100 GLU A CA 1
ATOM 807 C C . GLU A 1 100 ? 2.104 2.328 0.003 1.00 84.56 100 GLU A C 1
ATOM 809 O O . GLU A 1 100 ? 3.108 2.855 -0.472 1.00 84.56 100 GLU A O 1
ATOM 814 N N . GLU A 1 101 ? 1.839 1.032 -0.163 1.00 90.31 101 GLU A N 1
ATOM 815 C CA . GLU A 1 101 ? 2.668 0.141 -0.973 1.00 90.31 101 GLU A CA 1
ATOM 816 C C . GLU A 1 101 ? 2.428 0.370 -2.467 1.00 90.31 101 GLU A C 1
ATOM 818 O O . GLU A 1 101 ? 3.400 0.442 -3.216 1.00 90.31 101 GLU A O 1
ATOM 823 N N . LYS A 1 102 ? 1.170 0.579 -2.886 1.00 89.25 102 LYS A N 1
ATOM 824 C CA . LYS A 1 102 ? 0.842 0.966 -4.271 1.00 89.25 102 LYS A CA 1
ATOM 825 C C . LYS A 1 102 ? 1.593 2.235 -4.668 1.00 89.25 102 LYS A C 1
ATOM 827 O O . LYS A 1 102 ? 2.301 2.254 -5.667 1.00 89.25 102 LYS A O 1
ATOM 832 N N . ILE A 1 103 ? 1.547 3.245 -3.801 1.00 83.56 103 ILE A N 1
ATOM 833 C CA . ILE A 1 103 ? 2.231 4.529 -4.003 1.00 83.56 103 ILE A CA 1
ATOM 834 C C . ILE A 1 103 ? 3.743 4.366 -4.077 1.00 83.56 103 ILE A C 1
ATOM 836 O O . ILE A 1 103 ? 4.397 4.992 -4.907 1.00 83.56 103 ILE A O 1
ATOM 840 N N . ALA A 1 104 ? 4.321 3.538 -3.206 1.00 86.19 104 ALA A N 1
ATOM 841 C CA . ALA A 1 104 ? 5.751 3.282 -3.243 1.00 86.19 104 ALA A CA 1
ATOM 842 C C . ALA A 1 104 ? 6.170 2.682 -4.594 1.00 86.19 104 ALA A C 1
ATOM 844 O O . ALA A 1 104 ? 7.143 3.151 -5.179 1.00 86.19 104 ALA A O 1
ATOM 845 N N . ILE A 1 105 ? 5.441 1.685 -5.104 1.00 89.50 105 ILE A N 1
ATOM 846 C CA . ILE A 1 105 ? 5.731 1.054 -6.402 1.00 89.50 105 ILE A CA 1
ATOM 847 C C . ILE A 1 105 ? 5.581 2.041 -7.553 1.00 89.50 105 ILE A C 1
ATOM 849 O O . ILE A 1 105 ? 6.512 2.178 -8.344 1.00 89.50 105 ILE A O 1
ATOM 853 N N . ASP A 1 106 ? 4.471 2.769 -7.582 1.00 84.69 106 ASP A N 1
ATOM 854 C CA . ASP A 1 106 ? 4.183 3.835 -8.537 1.00 84.69 106 ASP A CA 1
ATOM 855 C C . ASP A 1 106 ? 5.343 4.840 -8.646 1.00 84.69 106 ASP A C 1
ATOM 857 O O . ASP A 1 106 ? 5.798 5.188 -9.733 1.00 84.69 106 ASP A O 1
ATOM 861 N N . ILE A 1 107 ? 5.888 5.278 -7.508 1.00 80.56 107 ILE A N 1
ATOM 862 C CA . ILE A 1 107 ? 7.019 6.215 -7.472 1.00 80.56 107 ILE A CA 1
ATOM 863 C C . ILE A 1 107 ? 8.305 5.566 -7.964 1.00 80.56 107 ILE A C 1
ATOM 865 O O . ILE A 1 107 ? 9.083 6.210 -8.668 1.00 80.56 107 ILE A O 1
ATOM 869 N N . ILE A 1 108 ? 8.576 4.320 -7.567 1.00 84.88 108 ILE A N 1
ATOM 870 C CA . ILE A 1 108 ? 9.784 3.618 -8.005 1.00 84.88 108 ILE A CA 1
ATOM 871 C C . ILE A 1 108 ? 9.744 3.427 -9.531 1.00 84.88 108 ILE A C 1
ATOM 873 O O . ILE A 1 108 ? 10.765 3.653 -10.185 1.00 84.88 108 ILE A O 1
ATOM 877 N N . GLN A 1 109 ? 8.586 3.073 -10.098 1.00 85.12 109 GLN A N 1
ATOM 878 C CA . GLN A 1 109 ? 8.389 2.971 -11.544 1.00 85.12 109 GLN A CA 1
ATOM 879 C C . GLN A 1 109 ? 8.552 4.331 -12.219 1.00 85.12 109 GLN A C 1
ATOM 881 O O . GLN A 1 109 ? 9.359 4.453 -13.132 1.00 85.12 109 GLN A O 1
ATOM 886 N N . ALA A 1 110 ? 7.882 5.374 -11.728 1.00 79.31 110 ALA A N 1
ATOM 887 C CA . ALA A 1 110 ? 7.988 6.714 -12.297 1.00 79.31 110 ALA A CA 1
ATOM 888 C C . ALA A 1 110 ? 9.432 7.235 -12.284 1.00 79.31 110 ALA A C 1
ATOM 890 O O . ALA A 1 110 ? 9.919 7.758 -13.283 1.00 79.31 110 ALA A O 1
ATOM 891 N N . LYS A 1 111 ? 10.166 7.047 -11.175 1.00 76.94 111 LYS A N 1
ATOM 892 C CA . LYS A 1 111 ? 11.598 7.382 -11.100 1.00 76.94 111 LYS A CA 1
ATOM 893 C C . LYS A 1 111 ? 12.371 6.645 -12.197 1.00 76.94 111 LYS A C 1
ATOM 895 O O . LYS A 1 111 ? 13.203 7.255 -12.862 1.00 76.94 111 LYS A O 1
ATOM 900 N N . PHE A 1 112 ? 12.091 5.362 -12.410 1.00 76.88 112 PHE A N 1
ATOM 901 C CA . PHE A 1 112 ? 12.722 4.558 -13.455 1.00 76.88 112 PHE A CA 1
ATOM 902 C C . PHE A 1 112 ? 12.368 5.024 -14.880 1.00 76.88 112 PHE A C 1
ATOM 904 O O . PHE A 1 112 ? 13.269 5.157 -15.707 1.00 76.88 112 PHE A O 1
ATOM 911 N N . GLU A 1 113 ? 11.102 5.335 -15.152 1.00 71.62 113 GLU A N 1
ATOM 912 C CA . GLU A 1 113 ? 10.620 5.819 -16.451 1.00 71.62 113 GLU A CA 1
ATOM 913 C C . GLU A 1 113 ? 11.162 7.207 -16.791 1.00 71.62 113 GLU A C 1
ATOM 915 O O . GLU A 1 113 ? 11.601 7.418 -17.920 1.00 71.62 113 GLU A O 1
ATOM 920 N N . VAL A 1 114 ? 11.235 8.128 -15.823 1.00 69.94 114 VAL A N 1
ATOM 921 C CA . VAL A 1 114 ? 11.861 9.451 -16.000 1.00 69.94 114 VAL A CA 1
ATOM 922 C C . VAL A 1 114 ? 13.327 9.304 -16.412 1.00 69.94 114 VAL A C 1
ATOM 924 O O . VAL A 1 114 ? 13.779 10.005 -17.315 1.00 69.94 114 VAL A O 1
ATOM 927 N N . TYR A 1 115 ? 14.075 8.379 -15.796 1.00 63.09 115 TYR A N 1
ATOM 928 C CA . TYR A 1 115 ? 15.466 8.119 -16.186 1.00 63.09 115 TYR A CA 1
ATOM 929 C C . TYR A 1 115 ? 15.603 7.579 -17.618 1.00 63.09 115 TYR A C 1
ATOM 931 O O . TYR A 1 115 ? 16.636 7.820 -18.241 1.00 63.09 115 TYR A O 1
ATOM 939 N N . GLN A 1 116 ? 14.605 6.853 -18.131 1.00 61.53 116 GLN A N 1
ATOM 940 C CA . GLN A 1 116 ? 14.635 6.288 -19.484 1.00 61.53 116 GLN A CA 1
ATOM 941 C C . GLN A 1 116 ? 14.081 7.231 -20.562 1.00 61.53 116 GLN A C 1
ATOM 943 O O . GLN A 1 116 ? 14.646 7.329 -21.648 1.00 61.53 116 GLN A O 1
ATOM 948 N N . THR A 1 117 ? 12.961 7.895 -20.281 1.00 59.72 117 THR A N 1
ATOM 949 C CA . THR A 1 117 ? 12.117 8.580 -21.276 1.00 59.72 117 THR A CA 1
ATOM 950 C C . THR A 1 117 ? 12.039 10.092 -21.068 1.00 59.72 117 THR A C 1
ATOM 952 O O . THR A 1 117 ? 11.719 10.823 -22.003 1.00 59.72 117 THR A O 1
ATOM 955 N N . GLY A 1 118 ? 12.354 10.577 -19.862 1.00 55.25 118 GLY A N 1
ATOM 956 C CA . GLY A 1 118 ? 12.215 11.984 -19.485 1.00 55.25 118 GLY A CA 1
ATOM 957 C C . GLY A 1 118 ? 10.773 12.448 -19.238 1.00 55.25 118 GLY A C 1
ATOM 958 O O . GLY A 1 118 ? 10.573 13.643 -19.018 1.00 55.25 118 GLY A O 1
ATOM 959 N N . ASP A 1 119 ? 9.778 11.553 -19.259 1.00 55.81 119 ASP A N 1
ATOM 960 C CA . ASP A 1 119 ? 8.380 11.907 -18.993 1.00 55.81 119 ASP A CA 1
ATOM 961 C C . ASP A 1 119 ? 8.097 11.955 -17.482 1.00 55.81 119 ASP A C 1
ATOM 963 O O . ASP A 1 119 ? 8.292 10.984 -16.759 1.00 55.81 119 ASP A O 1
ATOM 967 N N . ILE A 1 120 ? 7.662 13.121 -17.001 1.00 54.34 120 ILE A N 1
ATOM 968 C CA . ILE A 1 120 ? 7.459 13.458 -15.580 1.00 54.34 120 ILE A CA 1
ATOM 969 C C . ILE A 1 120 ? 5.997 13.340 -15.129 1.00 54.34 120 ILE A C 1
ATOM 971 O O . ILE A 1 120 ? 5.654 13.732 -14.009 1.00 54.34 120 ILE A O 1
ATOM 975 N N . ASN A 1 121 ? 5.108 12.842 -15.987 1.00 54.28 121 ASN A N 1
ATOM 976 C CA . ASN A 1 121 ? 3.688 12.751 -15.679 1.00 54.28 121 ASN A CA 1
ATOM 977 C C . ASN A 1 121 ? 3.377 11.531 -14.805 1.00 54.28 121 ASN A C 1
ATOM 979 O O . ASN A 1 121 ? 2.840 10.542 -15.291 1.00 54.28 121 ASN A O 1
ATOM 983 N N . PHE A 1 122 ? 3.649 11.608 -13.496 1.00 53.69 122 PHE A N 1
ATOM 984 C CA . PHE A 1 122 ? 3.178 10.568 -12.579 1.00 53.69 122 PHE A CA 1
ATOM 985 C C . PHE A 1 122 ? 2.617 11.082 -11.249 1.00 53.69 122 PHE A C 1
ATOM 987 O O . PHE A 1 122 ? 3.206 11.920 -10.566 1.00 53.69 122 PHE A O 1
ATOM 994 N N . GLY A 1 123 ? 1.456 10.534 -10.866 1.00 56.38 123 GLY A N 1
ATOM 995 C CA . GLY A 1 123 ? 0.993 10.401 -9.477 1.00 56.38 123 GLY A CA 1
ATOM 996 C C . GLY A 1 123 ? 0.766 11.675 -8.656 1.00 56.38 123 GLY A C 1
ATOM 997 O O . GLY A 1 123 ? 0.530 11.569 -7.452 1.00 56.38 123 GLY A O 1
ATOM 998 N N . PHE A 1 124 ? 0.804 12.871 -9.258 1.00 57.81 124 PHE A N 1
ATOM 999 C CA . PHE A 1 124 ? 0.794 14.152 -8.531 1.00 57.81 124 PHE A CA 1
ATOM 1000 C C . PHE A 1 124 ? -0.360 14.280 -7.530 1.00 57.81 124 PHE A C 1
ATOM 1002 O O . PHE A 1 124 ? -0.183 14.792 -6.426 1.00 57.81 124 PHE A O 1
ATOM 1009 N N . ASN A 1 125 ? -1.541 13.776 -7.890 1.00 58.16 125 ASN A N 1
ATOM 1010 C CA . ASN A 1 125 ? -2.717 13.828 -7.025 1.00 58.16 125 ASN A CA 1
ATOM 1011 C C . ASN A 1 125 ? -2.569 12.969 -5.761 1.00 58.16 125 ASN A C 1
ATOM 1013 O O . ASN A 1 125 ? -3.032 13.388 -4.704 1.00 58.16 125 ASN A O 1
ATOM 1017 N N . ILE A 1 126 ? -1.890 11.822 -5.850 1.00 56.81 126 ILE A N 1
ATOM 1018 C CA . ILE A 1 126 ? -1.686 10.913 -4.717 1.00 56.81 126 ILE A CA 1
ATOM 1019 C C . ILE A 1 126 ? -0.519 11.398 -3.849 1.00 56.81 126 ILE A C 1
ATOM 1021 O O . ILE A 1 126 ? -0.643 11.491 -2.628 1.00 56.81 126 ILE A O 1
ATOM 1025 N N . LEU A 1 127 ? 0.575 11.845 -4.474 1.00 64.44 127 LEU A N 1
ATOM 1026 C CA . LEU A 1 127 ? 1.683 12.506 -3.776 1.00 64.44 127 LEU A CA 1
ATOM 1027 C C . LEU A 1 127 ? 1.206 1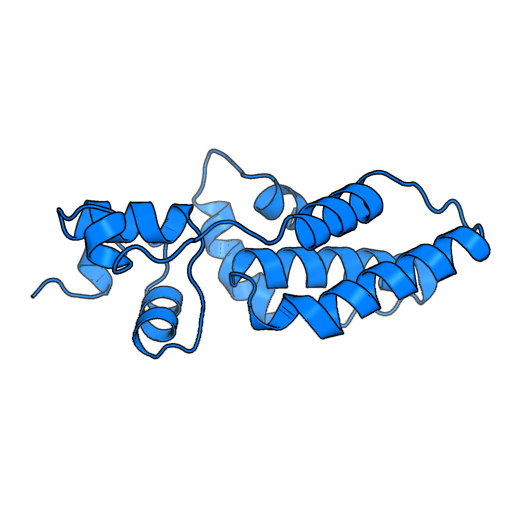3.719 -2.969 1.00 64.44 127 LEU A C 1
ATOM 1029 O O . LEU A 1 127 ? 1.618 13.914 -1.828 1.00 64.44 127 LEU A O 1
ATOM 1033 N N . LYS A 1 128 ? 0.288 14.516 -3.527 1.00 66.56 128 LYS A N 1
ATOM 1034 C CA . LYS A 1 128 ? -0.289 15.686 -2.855 1.00 66.56 128 LYS A CA 1
ATOM 1035 C C . LYS A 1 128 ? -1.064 15.334 -1.581 1.00 66.56 128 LYS A C 1
ATOM 1037 O O . LYS A 1 128 ? -1.155 16.185 -0.699 1.00 66.56 128 LYS A O 1
ATOM 1042 N N . GLU A 1 129 ? -1.600 14.119 -1.463 1.00 67.94 129 GLU A N 1
ATOM 1043 C CA . GLU A 1 129 ? -2.283 13.649 -0.250 1.00 67.94 129 GLU A CA 1
ATOM 1044 C C . GLU A 1 129 ? -1.300 13.163 0.826 1.00 67.94 129 GLU A C 1
ATOM 1046 O O . GLU A 1 129 ? -1.519 13.420 2.010 1.00 67.94 129 GLU A O 1
ATOM 1051 N N . PHE A 1 130 ? -0.189 12.534 0.430 1.00 69.38 130 PHE A N 1
ATOM 1052 C CA . PHE A 1 130 ? 0.810 11.996 1.361 1.00 69.38 130 PHE A CA 1
ATOM 1053 C C . PHE A 1 130 ? 1.854 13.026 1.812 1.00 69.38 130 PHE A C 1
ATOM 1055 O O . PHE A 1 130 ? 2.308 12.984 2.955 1.00 69.38 130 PHE A O 1
ATOM 1062 N N . LEU A 1 131 ? 2.192 14.011 0.974 1.00 72.31 131 LEU A N 1
ATOM 1063 C CA . LEU A 1 131 ? 3.148 15.077 1.308 1.00 72.31 131 LEU A CA 1
ATOM 1064 C C . LEU A 1 131 ? 2.806 15.839 2.608 1.00 72.31 131 LEU A C 1
ATOM 1066 O O . LEU A 1 131 ? 3.717 16.098 3.396 1.00 72.31 131 LEU A O 1
ATOM 1070 N N . PRO A 1 132 ? 1.541 16.212 2.887 1.00 76.56 132 PRO A N 1
ATOM 1071 C CA . PRO A 1 132 ? 1.166 16.813 4.164 1.00 76.56 132 PRO A CA 1
ATOM 1072 C C . PRO A 1 132 ? 1.416 15.906 5.375 1.00 76.56 132 PRO A C 1
ATOM 1074 O O . PRO A 1 132 ? 1.801 16.423 6.420 1.00 76.56 132 PRO A O 1
ATOM 1077 N N . GLN A 1 133 ? 1.226 14.587 5.244 1.00 72.50 133 GLN A N 1
ATOM 1078 C CA . GLN A 1 133 ? 1.480 13.621 6.323 1.00 72.50 133 GLN A CA 1
ATOM 1079 C C . GLN A 1 133 ? 2.983 13.511 6.601 1.00 72.50 133 GLN A C 1
ATOM 1081 O O . GLN A 1 133 ? 3.403 13.614 7.752 1.00 72.50 133 GLN A O 1
ATOM 1086 N N . LEU A 1 134 ? 3.805 13.442 5.544 1.00 72.69 134 LEU A N 1
ATOM 1087 C CA . LEU A 1 134 ? 5.269 13.442 5.659 1.00 72.69 134 LEU A CA 1
ATOM 1088 C C . LEU A 1 134 ? 5.786 14.660 6.428 1.00 72.69 134 LEU A C 1
ATOM 1090 O O . LEU A 1 134 ? 6.635 14.521 7.297 1.00 72.69 134 LEU A O 1
ATOM 1094 N N . LYS A 1 135 ? 5.238 15.854 6.166 1.00 74.69 135 LYS A N 1
ATOM 1095 C CA . LYS A 1 135 ? 5.657 17.090 6.853 1.00 74.69 135 LYS A CA 1
ATOM 1096 C C . LYS A 1 135 ? 5.356 17.106 8.354 1.00 74.69 135 LYS A C 1
ATOM 1098 O O . LYS A 1 135 ? 5.959 17.903 9.067 1.00 74.69 135 LYS A O 1
ATOM 1103 N N . LYS A 1 136 ? 4.405 16.293 8.822 1.00 77.12 136 LYS A N 1
ATOM 1104 C CA . LYS A 1 136 ? 4.013 16.219 10.238 1.00 77.12 136 LYS A CA 1
ATOM 1105 C C . LYS A 1 136 ? 4.822 15.177 11.016 1.00 77.12 136 LYS A C 1
ATOM 1107 O O . LYS A 1 136 ? 4.902 15.275 12.238 1.00 77.12 136 LYS A O 1
ATOM 1112 N N . LYS A 1 137 ? 5.429 14.200 10.334 1.00 72.50 137 LYS A N 1
ATOM 1113 C CA . LYS A 1 137 ? 6.198 13.123 10.967 1.00 72.50 137 LYS A CA 1
ATOM 1114 C C . LYS A 1 137 ? 7.641 13.531 11.264 1.00 72.50 137 LYS A C 1
ATOM 1116 O O . LYS A 1 137 ? 8.287 14.246 10.505 1.00 72.50 137 LYS A O 1
ATOM 1121 N N . THR A 1 138 ? 8.161 13.025 12.381 1.00 65.69 138 THR A N 1
ATOM 1122 C CA . THR A 1 138 ? 9.567 13.189 12.793 1.00 65.69 138 THR A CA 1
ATOM 1123 C C . THR A 1 138 ? 10.423 11.954 12.495 1.00 65.69 138 THR A C 1
ATOM 1125 O O . THR A 1 138 ? 11.645 12.066 12.427 1.00 65.69 138 THR A O 1
ATOM 1128 N N . VAL A 1 139 ? 9.797 10.789 12.288 1.00 71.25 139 VAL A N 1
ATOM 1129 C CA . VAL A 1 139 ? 10.445 9.516 11.935 1.00 71.25 139 VAL A CA 1
ATOM 1130 C C . VAL A 1 139 ? 9.801 8.979 10.663 1.00 71.25 139 VAL A C 1
ATOM 1132 O O . VAL A 1 139 ? 8.579 8.858 10.608 1.00 71.25 139 VAL A O 1
ATOM 1135 N N . TYR A 1 140 ? 10.630 8.648 9.672 1.00 71.19 140 TYR A N 1
ATOM 1136 C CA . TYR A 1 140 ? 10.185 8.187 8.358 1.00 71.19 140 TYR A CA 1
ATOM 1137 C C . TYR A 1 140 ? 10.400 6.682 8.186 1.00 71.19 140 TYR A C 1
ATOM 1139 O O . TYR A 1 140 ? 11.460 6.150 8.528 1.00 71.19 140 TYR A O 1
ATOM 1147 N N . ASN A 1 141 ? 9.411 5.991 7.627 1.00 69.62 141 ASN A N 1
ATOM 1148 C CA . ASN A 1 141 ? 9.532 4.602 7.198 1.00 69.62 141 ASN A CA 1
ATOM 1149 C C . ASN A 1 141 ? 10.161 4.498 5.790 1.00 69.62 141 ASN A C 1
ATOM 1151 O O . ASN A 1 141 ? 10.354 5.493 5.094 1.00 69.62 141 ASN A O 1
ATOM 1155 N N . LEU A 1 142 ? 10.504 3.281 5.353 1.00 71.00 142 LEU A N 1
ATOM 1156 C CA . LEU A 1 142 ? 11.191 3.076 4.070 1.00 71.00 142 LEU A CA 1
ATOM 1157 C C . LEU A 1 142 ? 10.378 3.606 2.877 1.00 71.00 142 LEU A C 1
ATOM 1159 O O . LEU A 1 142 ? 10.959 4.189 1.969 1.00 71.00 142 LEU A O 1
ATOM 1163 N N . ASN A 1 143 ? 9.050 3.461 2.894 1.00 69.00 143 ASN A N 1
ATOM 1164 C CA . ASN A 1 143 ? 8.182 3.960 1.823 1.00 69.00 143 ASN A CA 1
ATOM 1165 C C . ASN A 1 143 ? 8.120 5.491 1.809 1.00 69.00 143 ASN A C 1
ATOM 1167 O O . ASN A 1 143 ? 8.142 6.106 0.750 1.00 69.00 143 ASN A O 1
ATOM 1171 N N . GLU A 1 144 ? 8.103 6.107 2.986 1.00 70.75 144 GLU A N 1
ATOM 1172 C CA . GLU A 1 144 ? 8.156 7.556 3.165 1.00 70.75 144 GLU A CA 1
ATOM 1173 C C . GLU A 1 144 ? 9.501 8.139 2.704 1.00 70.75 144 GLU A C 1
ATOM 1175 O O . GLU A 1 144 ? 9.534 9.227 2.141 1.00 70.75 144 GLU A O 1
ATOM 1180 N N . LEU A 1 145 ? 10.605 7.398 2.838 1.00 71.50 145 LEU A N 1
ATOM 1181 C CA . LEU A 1 145 ? 11.894 7.794 2.259 1.00 71.50 145 LEU A CA 1
ATOM 1182 C C . LEU A 1 145 ? 11.918 7.708 0.727 1.00 71.50 145 LEU A C 1
ATOM 1184 O O . LEU A 1 145 ? 12.669 8.445 0.100 1.00 71.50 145 LEU A O 1
ATOM 1188 N N . LEU A 1 146 ? 11.111 6.837 0.108 1.00 65.69 146 LEU A N 1
ATOM 1189 C CA . LEU A 1 146 ? 10.992 6.793 -1.356 1.00 65.69 146 LEU A CA 1
ATOM 1190 C C . LEU A 1 146 ? 10.285 8.033 -1.919 1.00 65.69 146 LEU A C 1
ATOM 1192 O O . LEU A 1 146 ? 10.498 8.363 -3.087 1.00 65.69 146 LEU A O 1
ATOM 1196 N N . LEU A 1 147 ? 9.459 8.689 -1.097 1.00 61.94 147 LEU A N 1
ATOM 1197 C CA . LEU A 1 147 ? 8.676 9.883 -1.422 1.00 61.94 147 LEU A CA 1
ATOM 1198 C C . LEU A 1 147 ? 9.485 11.196 -1.367 1.00 61.94 147 LEU A C 1
ATOM 1200 O O . LEU A 1 147 ? 9.019 12.200 -1.909 1.00 61.94 147 LEU A O 1
ATOM 1204 N N . ILE A 1 148 ? 10.654 11.197 -0.716 1.00 59.75 148 ILE A N 1
ATOM 1205 C CA . ILE A 1 148 ? 11.583 12.340 -0.601 1.00 59.75 148 ILE A CA 1
ATOM 1206 C C . ILE A 1 148 ? 12.641 12.261 -1.717 1.00 59.75 148 ILE A C 1
ATOM 1208 O O . ILE A 1 148 ? 13.097 13.341 -2.149 1.00 59.75 148 ILE A O 1
#

Foldseek 3Di:
DQDLCRLCPVVLQHDSVNVVCVVVVNFDAAPSVLVSNCVSVVHDSCVSCVNDDRDADPLLVVLVVCLVPDDPPVPVVVVVVNVVSLVCCVPPPLVVDGPLVNQLSQLSVLVVCCVVPVDNPGDPVVLVVCVVSLVVDPDDDPSSVSSD

Radius of gyration: 17.05 Å; chains: 1; bounding box: 43×30×44 Å

pLDDT: mean 83.25, std 11.82, range [53.69, 96.44]

Organism: Streptococcus pyogenes (NCBI:txid1314)

Secondary structure (DSSP, 8-state):
---HHHHHTTSSS--HHHHHHHHTTSSPPPHHHHHHHHHHTT--HHHHTTT---PPPHHHHHHHHHHHH---TT-HHHHHHHHHHHHHHHHHTGGGS-HHHHHHHHHHHHHHHHHHH----S-HHHHHHHHHHHHH-SS--HHHHHT-

InterPro domains:
  IPR001387 Cro/C1-type, helix-turn-helix domain [PF01381] (10-48)
  IPR001387 Cro/C1-type, helix-turn-helix domain [PS50943] (10-48)
  IPR001387 Cro/C1-type, helix-turn-helix domain [cd00093] (1-48)
  IPR010982 Lambda repressor-like, DNA-binding domain superfamily [G3DSA:1.10.260.40] (1-52)
  IPR010982 Lambda repressor-like, DNA-binding domain superfamily [SSF47413] (3-52)
  IPR040799 ComR, tetratricopeptide [PF18710] (57-148)

Sequence (148 aa):
GISREDLCGDEAELSVRQLARIELGQSIPSLAKVIFIAKALEVSVGYLTDGANLELPKRYKELKYLILRTPTYMDDRKLQVRESQFDEIFENYYDQLPEEEKIAIDIIQAKFEVYQTGDINFGFNILKEFLPQLKKKTVYNLNELLLI